Protein AF-A0A2X2ME96-F1 (afdb_monomer_lite)

Structure (mmCIF, N/CA/C/O backbone):
data_AF-A0A2X2ME96-F1
#
_entry.id   AF-A0A2X2ME96-F1
#
loop_
_atom_site.group_PDB
_atom_site.id
_atom_site.type_symbol
_atom_site.label_atom_id
_atom_site.label_alt_id
_atom_site.label_comp_id
_atom_site.label_asym_id
_atom_site.label_entity_id
_atom_site.label_seq_id
_atom_site.pdbx_PDB_ins_code
_atom_site.Cartn_x
_atom_site.Cartn_y
_atom_site.Cartn_z
_atom_site.occupancy
_atom_site.B_iso_or_equiv
_atom_site.auth_seq_id
_atom_site.auth_comp_id
_atom_site.auth_asym_id
_atom_site.auth_atom_id
_atom_site.pdbx_PDB_model_num
ATOM 1 N N . MET A 1 1 ? -18.334 9.898 -12.467 1.00 49.19 1 MET A N 1
ATOM 2 C CA . MET A 1 1 ? -18.620 8.523 -12.934 1.00 49.19 1 MET A CA 1
ATOM 3 C C . MET A 1 1 ? -17.323 7.996 -13.529 1.00 49.19 1 MET A C 1
ATOM 5 O O . MET A 1 1 ? -16.839 8.601 -14.472 1.00 49.19 1 MET A O 1
ATOM 9 N N . GLY A 1 2 ? -16.677 7.019 -12.884 1.00 69.44 2 GLY A N 1
ATOM 10 C CA . GLY A 1 2 ? -15.334 6.560 -13.272 1.00 69.44 2 GLY A CA 1
ATOM 11 C C . GLY A 1 2 ? -15.335 5.829 -14.613 1.00 69.44 2 GLY A C 1
ATOM 12 O O . GLY A 1 2 ? -16.357 5.257 -15.006 1.00 69.44 2 GLY A O 1
ATOM 13 N N . CYS A 1 3 ? -14.210 5.845 -15.321 1.00 80.75 3 CYS A N 1
ATOM 14 C CA . CYS A 1 3 ? -14.114 5.156 -16.597 1.00 80.75 3 CYS A CA 1
ATOM 15 C C . CYS A 1 3 ? -14.043 3.625 -16.384 1.00 80.75 3 CYS A C 1
ATOM 17 O O . CYS A 1 3 ? -13.510 3.142 -15.378 1.00 80.75 3 CYS A O 1
ATOM 19 N N . PRO A 1 4 ? -14.611 2.825 -17.302 1.00 74.62 4 PRO A N 1
ATOM 20 C CA . PRO A 1 4 ? -14.740 1.380 -17.113 1.00 74.62 4 PRO A CA 1
ATOM 21 C C . PRO A 1 4 ? -13.386 0.672 -16.980 1.00 74.62 4 PRO A C 1
ATOM 23 O O . PRO A 1 4 ? -13.273 -0.280 -16.213 1.00 74.62 4 PRO A O 1
ATOM 26 N N . TYR A 1 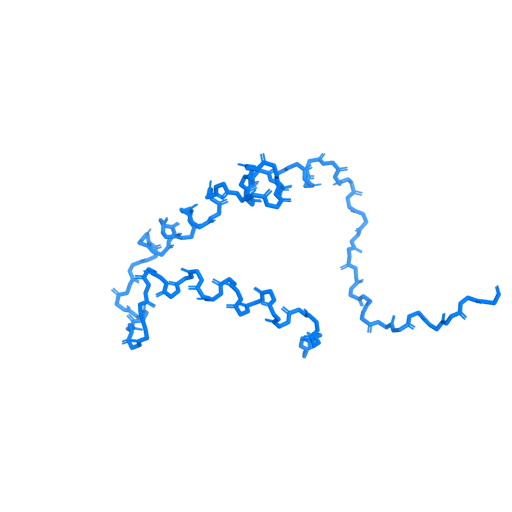5 ? -12.350 1.176 -17.649 1.00 74.25 5 TYR A N 1
ATOM 27 C CA . TYR A 1 5 ? -11.006 0.597 -17.646 1.00 74.25 5 TYR A CA 1
ATOM 28 C C . TYR A 1 5 ? -10.220 0.853 -16.351 1.00 74.25 5 TYR A C 1
ATOM 30 O O . TYR A 1 5 ? -9.323 0.083 -16.018 1.00 74.25 5 TYR A O 1
ATOM 38 N N . GLN A 1 6 ? -10.571 1.874 -15.563 1.00 78.25 6 GLN A N 1
ATOM 39 C CA . GLN A 1 6 ? -9.938 2.109 -14.258 1.00 78.25 6 GLN A CA 1
ATOM 40 C C . GLN A 1 6 ? -10.422 1.138 -13.173 1.00 78.25 6 GLN A C 1
ATOM 42 O O . GLN A 1 6 ? -9.728 0.953 -12.172 1.00 78.25 6 GLN A O 1
ATOM 47 N N . ARG A 1 7 ? -11.582 0.488 -13.359 1.00 83.06 7 ARG A N 1
ATOM 48 C CA . ARG A 1 7 ? -12.180 -0.388 -12.338 1.00 83.06 7 ARG A CA 1
ATOM 49 C C . ARG A 1 7 ? -11.278 -1.554 -11.953 1.00 83.06 7 ARG A C 1
ATOM 51 O O . ARG A 1 7 ? -11.094 -1.776 -10.764 1.00 83.06 7 ARG A O 1
ATOM 58 N N . GLY A 1 8 ? -10.647 -2.217 -12.922 1.00 84.31 8 GLY A N 1
ATOM 59 C CA . GLY A 1 8 ? -9.756 -3.346 -12.630 1.00 84.31 8 GLY A CA 1
ATOM 60 C C . GLY A 1 8 ? -8.566 -2.954 -11.743 1.00 84.31 8 GLY A C 1
ATOM 61 O O . GLY A 1 8 ? -8.176 -3.699 -10.847 1.00 84.31 8 GLY A O 1
ATOM 62 N N . SER A 1 9 ? -8.027 -1.743 -11.923 1.00 83.50 9 SER A N 1
ATOM 63 C CA . SER A 1 9 ? -6.952 -1.227 -11.066 1.00 83.50 9 SER A CA 1
ATOM 64 C C . SER A 1 9 ? -7.449 -0.936 -9.645 1.00 83.50 9 SER A C 1
ATOM 66 O O . SER A 1 9 ? -6.809 -1.327 -8.667 1.00 83.50 9 SER A O 1
ATOM 68 N N . ILE A 1 10 ? -8.632 -0.324 -9.522 1.00 86.50 10 ILE A N 1
ATOM 69 C CA . ILE A 1 10 ? -9.278 -0.057 -8.228 1.00 86.50 10 ILE A CA 1
ATOM 70 C C . ILE A 1 10 ? -9.559 -1.369 -7.483 1.00 86.50 10 ILE A C 1
ATOM 72 O O . ILE A 1 10 ? -9.289 -1.477 -6.288 1.00 86.50 10 ILE A O 1
ATOM 76 N N . GLU A 1 11 ? -10.062 -2.383 -8.181 1.00 90.06 11 GLU A N 1
ATOM 77 C CA . GLU A 1 11 ? -10.338 -3.707 -7.618 1.00 90.06 11 GLU A CA 1
ATOM 78 C C . GLU A 1 11 ? -9.063 -4.394 -7.124 1.00 90.06 11 GLU A C 1
ATOM 80 O O . GLU A 1 11 ? -9.057 -4.946 -6.023 1.00 90.06 11 GLU A O 1
ATOM 85 N N . ASN A 1 12 ? -7.961 -4.291 -7.871 1.00 88.69 12 ASN A N 1
ATOM 86 C CA . ASN A 1 12 ? -6.663 -4.818 -7.452 1.00 88.69 12 ASN A CA 1
ATOM 87 C C . ASN A 1 12 ? -6.146 -4.134 -6.174 1.00 88.69 12 ASN A C 1
ATOM 89 O O . ASN A 1 12 ? -5.728 -4.807 -5.232 1.00 88.69 12 ASN A O 1
ATOM 93 N N . VAL A 1 13 ? -6.215 -2.800 -6.100 1.00 88.38 13 VAL A N 1
ATOM 94 C CA . VAL A 1 13 ? -5.794 -2.042 -4.906 1.00 88.38 13 VAL A CA 1
ATOM 95 C C . VAL A 1 13 ? -6.670 -2.380 -3.700 1.00 88.38 13 VAL A C 1
ATOM 97 O O . VAL A 1 13 ? -6.150 -2.645 -2.615 1.00 88.38 13 VAL A O 1
ATOM 100 N N . ASN A 1 14 ? -7.988 -2.466 -3.887 1.00 89.75 14 ASN A N 1
ATOM 101 C CA . ASN A 1 14 ? -8.904 -2.898 -2.833 1.00 89.75 14 ASN A CA 1
ATOM 102 C C . ASN A 1 14 ? -8.600 -4.330 -2.372 1.00 89.75 14 ASN A C 1
ATOM 104 O O . ASN A 1 14 ? -8.658 -4.614 -1.177 1.00 89.75 14 ASN A O 1
ATOM 108 N N . GLY A 1 15 ? -8.228 -5.222 -3.292 1.00 93.31 15 GLY A N 1
ATOM 109 C CA . GLY A 1 15 ? -7.778 -6.576 -2.973 1.00 93.31 15 GLY A CA 1
ATOM 110 C C . GLY A 1 15 ? -6.556 -6.596 -2.053 1.00 93.31 15 GLY A C 1
ATOM 111 O O . GLY A 1 15 ? -6.526 -7.377 -1.104 1.00 93.31 15 GLY A O 1
ATOM 112 N N . LEU A 1 16 ? -5.587 -5.701 -2.271 1.00 93.50 16 LEU A N 1
ATOM 113 C CA . LEU A 1 16 ? -4.415 -5.560 -1.398 1.00 93.50 16 LEU A CA 1
ATOM 114 C C . LEU A 1 16 ? -4.806 -5.085 0.003 1.00 93.50 16 LEU A C 1
ATOM 116 O O . LEU A 1 16 ? -4.356 -5.663 0.987 1.00 93.50 16 LEU A O 1
ATOM 120 N N . LEU A 1 17 ? -5.697 -4.096 0.113 1.00 93.50 17 LEU A N 1
ATOM 121 C CA . LEU A 1 17 ? -6.176 -3.626 1.416 1.00 93.50 17 LEU A CA 1
ATOM 122 C C . LEU A 1 17 ? -6.938 -4.725 2.176 1.00 93.50 17 LEU A C 1
ATOM 124 O O . LEU A 1 17 ? -6.815 -4.842 3.394 1.00 93.50 17 LEU A O 1
ATOM 128 N N . ARG A 1 18 ? -7.674 -5.585 1.462 1.00 94.81 18 ARG A N 1
ATOM 129 C CA . ARG A 1 18 ? -8.394 -6.725 2.052 1.00 94.81 18 ARG A CA 1
ATOM 130 C C . ARG A 1 18 ? -7.488 -7.834 2.591 1.00 94.81 18 ARG A C 1
ATOM 132 O O . ARG A 1 18 ? -7.982 -8.656 3.357 1.00 94.81 18 ARG A O 1
ATOM 139 N N . GLN A 1 19 ? -6.195 -7.844 2.256 1.00 94.31 19 GLN A N 1
ATOM 140 C CA . GLN A 1 19 ? -5.210 -8.718 2.912 1.00 94.31 19 GLN A CA 1
ATOM 141 C C . GLN A 1 19 ? -4.919 -8.264 4.353 1.00 94.31 19 GLN A C 1
ATOM 143 O O . GLN A 1 19 ? -4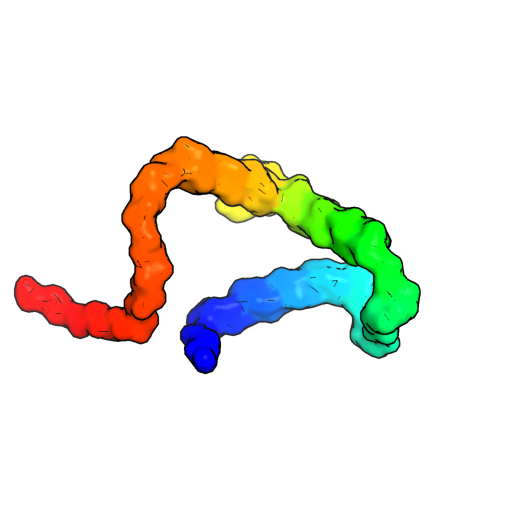.601 -9.098 5.193 1.00 94.31 19 GLN A O 1
ATOM 148 N N . TYR A 1 20 ? -5.069 -6.965 4.642 1.00 94.50 20 TYR A N 1
ATOM 149 C CA . TYR A 1 20 ? -4.878 -6.376 5.973 1.00 94.50 20 TYR A CA 1
ATOM 150 C C . TYR A 1 20 ? -6.185 -6.288 6.767 1.00 94.50 20 TYR A C 1
ATOM 152 O O . TYR A 1 20 ? -6.203 -6.558 7.965 1.00 94.50 20 TYR A O 1
ATOM 160 N N . TYR A 1 21 ? -7.287 -5.943 6.094 1.00 95.00 21 TYR A N 1
ATOM 161 C CA . TYR A 1 21 ? -8.607 -5.770 6.705 1.00 95.00 21 TYR A CA 1
ATOM 162 C C . TYR A 1 21 ? -9.647 -6.633 5.978 1.00 95.00 21 TYR A C 1
ATOM 164 O O . TYR A 1 21 ? -10.244 -6.184 4.986 1.00 95.00 21 TYR A O 1
ATOM 172 N N . PRO A 1 22 ? -9.852 -7.886 6.428 1.00 93.62 22 PRO A N 1
ATOM 173 C CA . PRO A 1 22 ? -10.791 -8.819 5.818 1.00 93.62 22 PRO A CA 1
ATOM 174 C C . PRO A 1 22 ? -12.212 -8.259 5.657 1.00 93.62 22 PRO A C 1
ATOM 176 O O . PRO A 1 22 ? -12.592 -7.201 6.164 1.00 93.62 22 PRO A O 1
ATOM 179 N N . LYS A 1 23 ? -13.053 -8.967 4.901 1.00 91.44 23 LYS A N 1
ATOM 180 C CA . LYS A 1 23 ? -14.466 -8.580 4.793 1.00 91.44 23 LYS A CA 1
ATOM 181 C C . LYS A 1 23 ? -15.125 -8.630 6.177 1.00 91.44 23 LYS A C 1
ATOM 183 O O . LYS A 1 23 ? -14.892 -9.565 6.932 1.00 91.44 23 LYS A O 1
ATOM 188 N N . GLY A 1 24 ? -15.948 -7.629 6.482 1.00 90.00 24 GLY A N 1
ATOM 189 C CA . GLY A 1 24 ? -16.602 -7.492 7.787 1.00 90.00 24 GLY A CA 1
ATOM 190 C C . GLY A 1 24 ? -15.794 -6.718 8.831 1.00 90.00 24 GLY A C 1
ATOM 191 O O . GLY A 1 24 ? -16.324 -6.463 9.906 1.00 90.00 24 GLY A O 1
ATOM 192 N N . THR A 1 25 ? -14.557 -6.297 8.534 1.00 92.06 25 THR A N 1
ATOM 193 C CA . THR A 1 25 ? -13.846 -5.356 9.406 1.00 92.06 25 THR A CA 1
ATOM 194 C C . THR A 1 25 ? -14.593 -4.025 9.459 1.00 92.06 25 THR A C 1
ATOM 196 O O . THR A 1 25 ? -14.824 -3.395 8.423 1.00 92.06 25 THR A O 1
ATOM 199 N N . ASP A 1 26 ? -14.948 -3.603 10.670 1.00 93.50 26 ASP A N 1
ATOM 200 C CA . ASP A 1 26 ? -15.487 -2.276 10.932 1.00 93.50 26 ASP A CA 1
ATOM 201 C C . ASP A 1 26 ? -14.345 -1.254 10.968 1.00 93.50 26 ASP A C 1
ATOM 203 O O . ASP A 1 26 ? -13.541 -1.220 11.903 1.00 93.50 26 ASP A O 1
ATOM 207 N N . PHE A 1 27 ? -14.271 -0.428 9.924 1.00 90.19 27 PHE A N 1
ATOM 208 C CA . PHE A 1 27 ? -13.245 0.601 9.786 1.00 90.19 27 PHE A CA 1
ATOM 209 C C . PHE A 1 27 ? -13.380 1.723 10.820 1.00 90.19 27 PHE A C 1
ATOM 211 O O . PHE A 1 27 ? -12.393 2.413 11.063 1.00 90.19 27 PHE A O 1
ATOM 218 N N . ALA A 1 28 ? -14.537 1.882 11.473 1.00 92.81 28 ALA A N 1
ATOM 219 C CA . ALA A 1 28 ? -14.700 2.860 12.549 1.00 92.81 28 ALA A CA 1
ATOM 220 C C . ALA A 1 28 ? -13.824 2.539 13.773 1.00 92.81 28 ALA A C 1
ATOM 222 O O . ALA A 1 28 ? -13.433 3.443 14.507 1.00 92.81 28 ALA A O 1
ATOM 223 N N . ASN A 1 29 ? -13.471 1.263 13.965 1.00 92.62 29 ASN A N 1
ATOM 224 C CA . ASN A 1 29 ? -12.626 0.806 15.072 1.00 92.62 29 ASN A CA 1
ATOM 225 C C . ASN A 1 29 ? -11.132 0.760 14.713 1.00 92.62 29 ASN A C 1
ATOM 227 O O . ASN A 1 29 ? -10.306 0.374 15.542 1.00 92.62 29 ASN A O 1
ATOM 231 N N . ILE A 1 30 ? -10.765 1.124 13.482 1.00 93.94 30 ILE A N 1
ATOM 232 C CA . ILE A 1 30 ? -9.374 1.141 13.032 1.00 93.94 30 ILE A CA 1
ATOM 233 C C . ILE A 1 30 ? -8.804 2.533 13.273 1.00 93.94 30 ILE A C 1
ATOM 235 O O . ILE A 1 30 ? -9.366 3.543 12.857 1.00 93.94 30 ILE A O 1
ATOM 239 N N . THR A 1 31 ? -7.646 2.592 13.925 1.00 96.06 31 THR A N 1
ATOM 240 C CA . THR A 1 31 ? -6.941 3.861 14.101 1.00 96.06 31 THR A CA 1
ATOM 241 C C . THR A 1 31 ? -6.324 4.312 12.782 1.00 96.06 31 THR A C 1
ATOM 243 O O . THR A 1 31 ? -5.789 3.496 12.027 1.00 96.06 31 THR A O 1
ATOM 246 N N . GLN A 1 32 ? -6.314 5.625 12.539 1.00 95.38 32 GLN A N 1
ATOM 247 C CA . GLN A 1 32 ? -5.668 6.194 11.354 1.00 95.38 32 GLN A CA 1
ATOM 248 C C . GLN A 1 32 ? -4.215 5.714 11.216 1.00 95.38 32 GLN A C 1
ATOM 250 O O . GLN A 1 32 ? -3.798 5.319 10.137 1.00 95.38 32 GLN A O 1
ATOM 255 N N . LYS A 1 33 ? -3.484 5.616 12.335 1.00 96.62 33 LYS A N 1
ATOM 256 C CA . LYS A 1 33 ? -2.109 5.105 12.364 1.00 96.62 33 LYS A CA 1
ATOM 257 C C . LYS A 1 33 ? -1.986 3.679 11.811 1.00 96.62 33 LYS A C 1
ATOM 259 O O . LYS A 1 33 ? -1.090 3.416 11.017 1.00 96.62 33 LYS A O 1
ATOM 264 N N . SER A 1 34 ? -2.868 2.763 12.218 1.00 94.94 34 SER A N 1
ATOM 265 C CA . SER A 1 34 ? -2.847 1.383 11.711 1.00 94.94 34 SER A CA 1
ATOM 266 C C . SER A 1 34 ? -3.135 1.341 10.211 1.00 94.94 34 SER A C 1
ATOM 268 O O . SER A 1 34 ? -2.467 0.616 9.473 1.00 94.94 34 SER A O 1
ATOM 270 N N . LEU A 1 35 ? -4.093 2.154 9.761 1.00 95.31 35 LEU A N 1
ATOM 271 C CA . LEU A 1 35 ? -4.433 2.263 8.349 1.00 95.31 35 LEU A CA 1
ATOM 272 C C . LEU A 1 35 ? -3.257 2.816 7.530 1.00 95.31 35 LEU A C 1
ATOM 274 O O . LEU A 1 35 ? -2.920 2.254 6.488 1.00 95.31 35 LEU A O 1
ATOM 278 N N . ASP A 1 36 ? -2.592 3.859 8.024 1.00 95.88 36 ASP A N 1
ATOM 279 C CA . ASP A 1 36 ? -1.418 4.460 7.389 1.00 95.88 36 ASP A CA 1
ATOM 280 C C . ASP A 1 36 ? -0.255 3.467 7.302 1.00 95.88 36 ASP A C 1
ATOM 282 O O . ASP A 1 36 ? 0.437 3.404 6.286 1.00 95.88 36 ASP A O 1
ATOM 286 N N . GLU A 1 37 ? -0.049 2.646 8.335 1.00 96.50 37 GLU A N 1
ATOM 287 C CA . GLU A 1 37 ? 0.955 1.579 8.327 1.00 96.50 37 GLU A CA 1
ATOM 288 C C . GLU A 1 37 ? 0.654 0.524 7.255 1.00 96.50 37 GLU A C 1
ATOM 290 O O . GLU A 1 37 ? 1.559 0.141 6.508 1.00 96.50 37 GLU A O 1
ATOM 295 N N . ALA A 1 38 ? -0.603 0.089 7.124 1.00 95.69 38 ALA A N 1
ATOM 296 C CA . ALA A 1 38 ? -1.016 -0.847 6.079 1.00 95.69 38 ALA A CA 1
ATOM 297 C C . ALA A 1 38 ? -0.812 -0.250 4.676 1.00 95.69 38 ALA A C 1
ATOM 299 O O . ALA A 1 38 ? -0.220 -0.884 3.800 1.00 95.69 38 ALA A O 1
ATOM 300 N N . VAL A 1 39 ? -1.235 0.999 4.468 1.00 95.88 39 VAL A N 1
ATOM 301 C CA . VAL A 1 39 ? -1.059 1.716 3.195 1.00 95.88 39 VAL A CA 1
ATOM 302 C C . VAL A 1 39 ? 0.421 1.903 2.869 1.00 95.88 39 VAL A C 1
ATOM 304 O O . VAL A 1 39 ? 0.829 1.681 1.727 1.00 95.88 39 VAL A O 1
ATOM 307 N N . LYS A 1 40 ? 1.250 2.244 3.861 1.00 96.50 40 LYS A N 1
ATOM 308 C CA . LYS A 1 40 ? 2.700 2.358 3.691 1.00 96.50 40 LYS A CA 1
ATOM 309 C C . LYS A 1 40 ? 3.287 1.041 3.206 1.00 96.50 40 LYS A C 1
ATOM 311 O O . LYS A 1 40 ? 3.983 1.049 2.200 1.00 96.50 40 LYS A O 1
ATOM 316 N N . GLN A 1 41 ? 2.958 -0.079 3.850 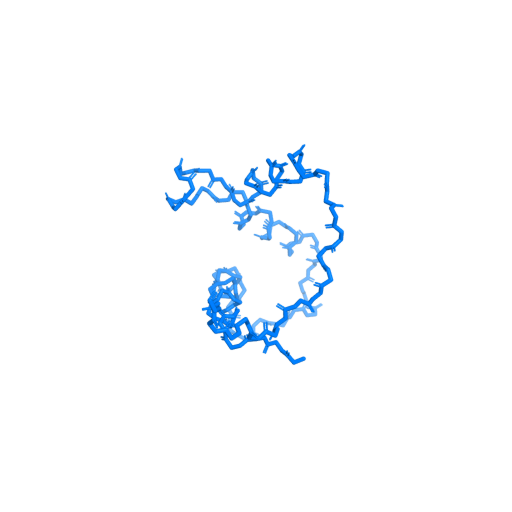1.00 96.50 41 GLN A N 1
ATOM 317 C CA . GLN A 1 41 ? 3.435 -1.399 3.424 1.00 96.50 41 GLN A CA 1
ATOM 318 C C . GLN A 1 41 ? 2.977 -1.762 2.004 1.00 96.50 41 GLN A C 1
ATOM 320 O O . GLN A 1 41 ? 3.761 -2.298 1.224 1.00 96.50 41 GLN A O 1
ATOM 325 N N . ILE A 1 42 ? 1.733 -1.444 1.635 1.00 95.88 42 ILE A N 1
ATOM 326 C CA . ILE A 1 42 ? 1.215 -1.671 0.276 1.00 95.88 42 ILE A CA 1
ATOM 327 C C . ILE A 1 42 ? 1.996 -0.852 -0.761 1.00 95.88 42 ILE A C 1
ATOM 329 O O . ILE A 1 42 ? 2.303 -1.359 -1.845 1.00 95.88 42 ILE A O 1
ATOM 333 N N . ASN A 1 43 ? 2.308 0.405 -0.445 1.00 95.06 43 ASN A N 1
ATOM 334 C CA . ASN A 1 43 ? 2.954 1.332 -1.371 1.00 95.06 43 ASN A CA 1
ATOM 335 C C . ASN A 1 43 ? 4.464 1.109 -1.490 1.00 95.06 43 ASN A C 1
ATOM 337 O O . ASN A 1 43 ? 5.001 1.306 -2.581 1.00 95.06 43 ASN A O 1
ATOM 341 N N . THR A 1 44 ? 5.126 0.663 -0.418 1.00 96.38 44 THR A N 1
ATOM 342 C CA . THR A 1 44 ? 6.560 0.327 -0.402 1.00 96.38 44 THR A CA 1
ATOM 343 C C . THR A 1 44 ? 6.849 -1.088 -0.895 1.00 96.38 44 THR A C 1
ATOM 345 O O . THR A 1 44 ? 8.006 -1.429 -1.130 1.00 96.38 44 THR A O 1
ATOM 348 N N . ARG A 1 45 ? 5.824 -1.931 -1.077 1.00 95.25 45 ARG A N 1
ATOM 349 C CA . ARG A 1 45 ? 5.993 -3.301 -1.568 1.00 95.25 45 ARG A CA 1
ATOM 350 C C . ARG A 1 45 ? 6.601 -3.310 -2.985 1.00 95.25 45 ARG A C 1
ATOM 352 O O . ARG A 1 45 ? 5.990 -2.746 -3.899 1.00 95.25 45 ARG A O 1
ATOM 359 N N . PRO A 1 46 ? 7.734 -4.009 -3.196 1.00 95.75 46 PRO A N 1
ATOM 360 C CA . PRO A 1 46 ? 8.312 -4.256 -4.516 1.00 95.75 46 PRO A CA 1
ATOM 361 C C . PRO A 1 46 ? 7.304 -4.882 -5.479 1.00 95.75 46 PRO A C 1
ATOM 363 O O . PRO A 1 46 ? 6.630 -5.861 -5.134 1.00 95.75 46 PRO A O 1
ATOM 366 N N . ARG A 1 47 ? 7.207 -4.354 -6.702 1.00 93.75 47 ARG A N 1
ATOM 367 C CA . ARG A 1 47 ? 6.335 -4.902 -7.748 1.00 93.75 47 ARG A CA 1
ATOM 368 C C . ARG A 1 47 ? 7.161 -5.365 -8.937 1.00 93.75 47 ARG A C 1
ATOM 370 O O . ARG A 1 47 ? 7.900 -4.588 -9.525 1.00 93.75 47 ARG A O 1
ATOM 377 N N . MET A 1 48 ? 6.970 -6.621 -9.335 1.00 91.88 48 MET A N 1
ATOM 378 C CA . MET A 1 48 ? 7.676 -7.217 -10.476 1.00 91.88 48 MET A CA 1
ATOM 379 C C . MET A 1 48 ? 7.478 -6.420 -11.776 1.00 91.88 48 MET A C 1
ATOM 381 O O . MET A 1 48 ? 8.412 -6.277 -12.547 1.00 91.88 48 MET A O 1
ATOM 385 N N . ILE A 1 49 ? 6.292 -5.836 -11.977 1.00 91.81 49 ILE A N 1
ATOM 386 C CA . ILE A 1 49 ? 5.978 -4.997 -13.148 1.00 91.81 49 ILE A CA 1
ATOM 387 C C . ILE A 1 49 ? 6.812 -3.708 -13.242 1.00 91.81 49 ILE A C 1
ATOM 389 O O . ILE A 1 49 ? 6.807 -3.066 -14.285 1.00 91.81 49 ILE A O 1
ATOM 393 N N . PHE A 1 50 ? 7.480 -3.308 -12.157 1.00 90.44 50 PHE A N 1
ATOM 394 C CA . PHE A 1 50 ? 8.328 -2.118 -12.080 1.00 90.44 50 PHE A CA 1
ATOM 395 C C . PHE A 1 50 ? 9.796 -2.493 -11.846 1.00 90.44 50 PHE A C 1
ATOM 397 O O . PHE A 1 50 ? 10.506 -1.767 -11.154 1.00 90.44 50 PHE A O 1
ATOM 404 N N . ASP A 1 51 ? 10.240 -3.655 -12.330 1.00 94.06 51 ASP A N 1
ATOM 405 C CA . ASP A 1 51 ? 11.587 -4.185 -12.068 1.00 94.06 51 ASP A CA 1
ATOM 406 C C . ASP A 1 51 ? 11.900 -4.255 -10.565 1.00 94.06 51 ASP A C 1
ATOM 408 O O . ASP A 1 51 ? 12.970 -3.870 -10.101 1.00 94.06 51 ASP A O 1
ATOM 412 N N . TYR A 1 52 ? 10.914 -4.711 -9.786 1.00 94.50 52 TYR A N 1
ATOM 413 C CA . TYR A 1 52 ? 10.952 -4.778 -8.321 1.00 94.50 52 TYR A CA 1
ATOM 414 C C . TYR A 1 52 ? 11.036 -3.426 -7.598 1.00 94.50 52 TYR A C 1
ATOM 416 O O . TYR A 1 52 ? 11.195 -3.399 -6.379 1.00 94.50 52 TYR A O 1
ATOM 424 N N . LYS A 1 53 ? 10.812 -2.305 -8.287 1.00 94.81 53 LYS A N 1
ATOM 425 C CA . LYS A 1 53 ? 10.557 -1.021 -7.625 1.00 94.81 53 LYS A CA 1
ATOM 426 C C . LYS A 1 53 ? 9.162 -0.999 -7.008 1.00 94.81 53 LYS A C 1
ATOM 428 O O . LYS A 1 53 ? 8.227 -1.680 -7.447 1.00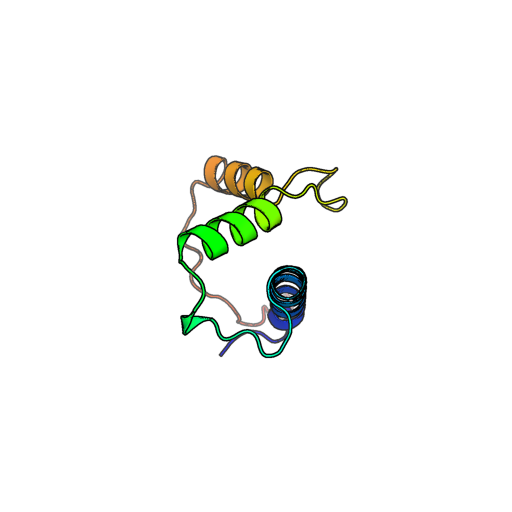 94.81 53 LYS A O 1
ATOM 433 N N . SER A 1 54 ? 9.015 -0.212 -5.959 1.00 96.12 54 SER A N 1
ATOM 434 C CA . SER A 1 54 ? 7.748 0.026 -5.285 1.00 96.12 54 SER A CA 1
ATOM 435 C C . SER A 1 54 ? 6.901 1.067 -6.021 1.00 96.12 54 SER A C 1
ATOM 437 O O . SER A 1 54 ? 7.383 1.849 -6.845 1.00 96.12 54 SER A O 1
ATOM 439 N N . SER A 1 55 ? 5.602 1.092 -5.723 1.00 93.38 55 SER A N 1
ATOM 440 C CA . SER A 1 55 ? 4.709 2.121 -6.274 1.00 93.38 55 SER A CA 1
ATOM 441 C C . SER A 1 55 ? 5.073 3.512 -5.770 1.00 93.38 55 SER A C 1
ATOM 443 O O . SER A 1 55 ? 4.963 4.476 -6.521 1.00 93.38 55 SER A O 1
ATOM 445 N N . GLU A 1 56 ? 5.540 3.607 -4.526 1.00 95.56 56 GLU A N 1
ATOM 446 C CA . GLU A 1 56 ? 6.027 4.856 -3.951 1.00 95.56 56 GLU A CA 1
ATOM 447 C C . GLU A 1 56 ? 7.232 5.408 -4.730 1.00 95.56 56 GLU A C 1
ATOM 449 O O . GLU A 1 56 ? 7.262 6.593 -5.059 1.00 95.56 56 GLU A O 1
ATOM 454 N N . GLU A 1 57 ? 8.210 4.565 -5.066 1.00 94.31 57 GLU A N 1
ATOM 455 C CA . GLU A 1 57 ? 9.385 4.97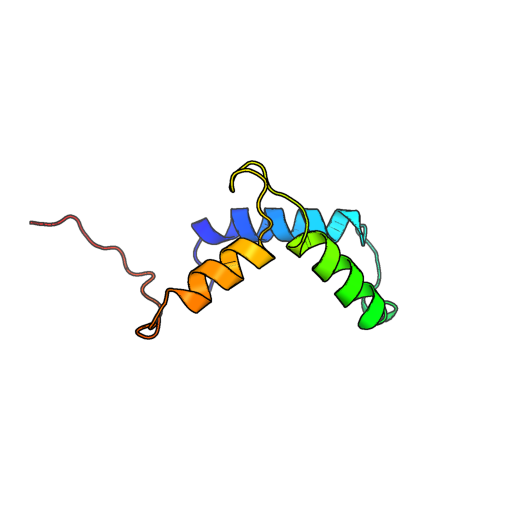7 -5.847 1.00 94.31 57 GLU A CA 1
ATOM 456 C C . GLU A 1 57 ? 9.007 5.427 -7.256 1.00 94.31 57 GLU A C 1
ATOM 458 O O . GLU A 1 57 ? 9.466 6.474 -7.713 1.00 94.31 57 GLU A O 1
ATOM 463 N N . MET A 1 58 ? 8.135 4.672 -7.929 1.00 94.06 58 MET A N 1
ATOM 464 C CA . MET A 1 58 ? 7.662 5.038 -9.264 1.00 94.06 58 MET A CA 1
ATOM 465 C C . MET A 1 58 ? 6.899 6.361 -9.252 1.00 94.06 58 MET A C 1
ATOM 467 O O . MET A 1 58 ? 7.117 7.191 -10.133 1.00 94.06 58 MET A O 1
ATOM 471 N N . LEU A 1 59 ? 6.060 6.595 -8.239 1.00 92.62 59 LEU A N 1
ATOM 472 C CA . LEU A 1 59 ? 5.355 7.863 -8.073 1.00 92.62 59 LEU A CA 1
ATOM 473 C C . LEU A 1 59 ? 6.333 9.021 -7.851 1.00 92.62 59 LEU A C 1
ATOM 475 O O . LEU A 1 59 ? 6.220 10.041 -8.526 1.00 92.62 59 LEU A O 1
ATOM 479 N N . LYS A 1 60 ? 7.316 8.861 -6.955 1.00 91.94 60 LYS A N 1
ATOM 480 C CA . LYS A 1 60 ? 8.352 9.878 -6.699 1.00 91.94 60 LYS A CA 1
ATOM 481 C C . LYS A 1 60 ? 9.115 10.230 -7.975 1.00 91.94 60 LYS A C 1
ATOM 483 O O . LYS A 1 60 ? 9.282 11.409 -8.271 1.00 91.94 60 LYS A O 1
ATOM 488 N N . TYR A 1 61 ? 9.518 9.224 -8.752 1.00 89.50 61 TYR A N 1
ATOM 489 C CA . TYR A 1 61 ? 10.182 9.430 -10.038 1.00 89.50 61 TYR A CA 1
ATOM 490 C C . TYR A 1 61 ? 9.297 10.218 -11.011 1.00 89.50 61 TYR A C 1
ATOM 492 O O . TYR A 1 61 ? 9.743 11.215 -11.580 1.00 89.50 61 TYR A O 1
ATOM 500 N N . HIS A 1 62 ? 8.030 9.828 -11.156 1.00 86.62 62 HIS A N 1
ATOM 501 C CA . HIS A 1 62 ? 7.103 10.483 -12.080 1.00 86.62 62 HIS A CA 1
ATOM 502 C C . HIS A 1 62 ? 6.834 11.942 -11.687 1.00 86.62 62 HIS A C 1
ATOM 504 O O . HIS A 1 62 ? 6.952 12.832 -12.519 1.00 86.62 62 HIS A O 1
ATOM 510 N N . VAL A 1 63 ? 6.584 12.212 -10.402 1.00 88.00 63 VAL A N 1
ATOM 511 C CA . VAL A 1 63 ? 6.368 13.578 -9.892 1.00 88.00 63 VAL A CA 1
ATOM 512 C C . VAL A 1 63 ? 7.629 14.434 -10.026 1.00 88.00 63 VAL A C 1
ATOM 514 O O . VAL A 1 63 ? 7.533 15.613 -10.339 1.00 88.00 63 VAL A O 1
ATOM 517 N N . SER A 1 64 ? 8.820 13.857 -9.833 1.00 80.06 64 SER A N 1
ATOM 518 C CA . SER A 1 64 ? 10.085 14.593 -9.985 1.00 80.06 64 SER A CA 1
ATOM 519 C C . SER A 1 64 ? 10.442 14.923 -11.437 1.00 80.06 64 SER A C 1
ATOM 521 O O . SER A 1 64 ? 11.187 15.867 -11.685 1.00 80.06 64 SER A O 1
ATOM 523 N N . THR A 1 65 ? 9.932 14.144 -12.394 1.00 72.81 65 THR A N 1
ATOM 524 C CA . THR A 1 65 ? 10.204 14.310 -13.831 1.00 72.81 65 THR A CA 1
ATOM 525 C C . THR A 1 65 ? 9.108 15.086 -14.555 1.00 72.81 65 THR A C 1
ATOM 527 O O . THR A 1 65 ? 9.329 15.572 -15.663 1.00 72.81 65 THR A O 1
ATOM 530 N N . GLN A 1 66 ? 7.945 15.257 -13.927 1.00 61.53 66 GLN A N 1
ATOM 531 C CA . GLN A 1 66 ? 6.843 16.035 -14.465 1.00 61.53 66 GLN A CA 1
ATOM 532 C C . GLN A 1 66 ? 6.889 17.503 -14.006 1.00 61.53 66 GLN A C 1
ATOM 534 O O . GLN A 1 66 ? 6.433 17.847 -12.919 1.00 61.53 66 GLN A O 1
ATOM 539 N N . ASN A 1 67 ? 7.302 18.404 -14.905 1.00 58.97 67 ASN A N 1
ATOM 540 C CA . ASN A 1 67 ? 6.689 19.737 -14.978 1.00 58.97 67 ASN A CA 1
ATOM 541 C C . ASN A 1 67 ? 5.275 19.547 -15.554 1.00 58.97 67 ASN A C 1
ATOM 543 O O . ASN A 1 67 ? 5.078 19.671 -16.760 1.00 58.97 67 ASN A O 1
ATOM 547 N N . CYS A 1 68 ? 4.313 19.117 -14.735 1.00 54.66 68 CYS A N 1
ATOM 548 C CA . CYS A 1 68 ? 2.964 18.814 -15.215 1.00 54.66 68 CYS A CA 1
ATOM 549 C C . CYS A 1 68 ? 2.269 20.068 -15.756 1.00 54.66 68 CYS A C 1
ATOM 551 O O . CYS A 1 68 ? 1.928 20.966 -14.985 1.00 54.66 68 CYS A O 1
ATOM 553 N N . GLU A 1 69 ? 1.935 20.068 -17.049 1.00 51.66 69 GLU A N 1
ATOM 554 C CA . GLU A 1 69 ? 0.655 20.649 -17.444 1.00 51.66 69 GLU A CA 1
ATOM 555 C C . GLU A 1 69 ? -0.469 19.880 -16.733 1.00 51.66 69 GLU A C 1
ATOM 557 O O . GLU A 1 69 ? -0.386 18.655 -16.570 1.00 51.66 69 GLU A O 1
ATOM 562 N N . PRO A 1 70 ? -1.498 20.586 -16.239 1.00 52.31 70 PRO A N 1
ATOM 563 C CA . PRO A 1 70 ? -2.537 19.972 -15.440 1.00 52.31 70 PRO A CA 1
ATOM 564 C C . PRO A 1 70 ? -3.297 18.971 -16.305 1.00 52.31 70 PRO A C 1
ATOM 566 O O . PRO A 1 70 ? -3.854 19.325 -17.342 1.00 52.31 70 PRO A O 1
ATOM 569 N N . ILE A 1 71 ? -3.343 17.720 -15.847 1.00 51.47 71 ILE A N 1
ATOM 570 C CA . ILE A 1 71 ? -4.195 16.675 -16.416 1.00 51.47 71 ILE A CA 1
ATOM 571 C C . ILE A 1 71 ? -5.650 17.082 -16.161 1.00 51.47 71 ILE A C 1
ATOM 573 O O . ILE A 1 71 ? -6.261 16.715 -15.155 1.00 51.47 71 ILE A O 1
ATOM 577 N N . LEU A 1 72 ? -6.198 17.910 -17.048 1.00 45.31 72 LEU A N 1
ATOM 578 C CA . LEU A 1 72 ? -7.631 18.086 -17.153 1.00 45.31 72 LEU A CA 1
ATOM 579 C C . LEU A 1 72 ? -8.179 16.812 -17.799 1.00 45.31 72 LEU A C 1
ATOM 581 O O . LEU A 1 72 ? -7.690 16.341 -18.819 1.00 45.31 72 LEU A O 1
ATOM 585 N N . ASN A 1 73 ? -9.149 16.218 -17.114 1.00 58.81 73 ASN A N 1
ATOM 586 C CA . ASN A 1 73 ? -9.835 14.990 -17.485 1.00 58.81 73 ASN A CA 1
ATOM 587 C C . ASN A 1 73 ? -10.263 14.944 -18.964 1.00 58.81 73 ASN A C 1
ATOM 589 O O . ASN A 1 73 ? -11.339 15.444 -19.274 1.00 58.81 73 ASN A O 1
ATOM 593 N N . ASP A 1 74 ? -9.552 14.208 -19.817 1.00 46.53 74 ASP A N 1
ATOM 594 C CA . ASP A 1 74 ? -10.094 13.804 -21.117 1.00 46.53 74 ASP A CA 1
ATOM 595 C C . ASP A 1 74 ? -10.315 12.290 -21.157 1.00 46.53 74 ASP A C 1
ATOM 597 O O . ASP A 1 74 ? -9.485 11.482 -21.559 1.00 46.53 74 ASP A O 1
ATOM 601 N N . CYS A 1 75 ? -11.511 11.902 -20.707 1.00 51.59 75 CYS A N 1
ATOM 602 C CA . CYS A 1 75 ? -12.130 10.609 -21.009 1.00 51.59 75 CYS A CA 1
ATOM 603 C C . CYS A 1 75 ? -12.879 10.636 -22.358 1.00 51.59 75 CYS A C 1
ATOM 605 O O . CYS A 1 75 ? -13.813 9.853 -22.553 1.00 51.59 75 CYS A O 1
ATOM 607 N N . VAL A 1 76 ? -12.536 11.536 -23.285 1.00 50.78 76 VAL A N 1
ATOM 608 C CA . VAL A 1 76 ? -13.208 11.618 -24.586 1.00 50.78 76 VAL A CA 1
ATOM 609 C C . VAL A 1 76 ? -12.398 10.852 -25.624 1.00 50.78 76 VAL A C 1
ATOM 611 O O . VAL A 1 76 ? -11.215 11.093 -25.832 1.00 50.78 76 VAL A O 1
ATOM 614 N N . ARG A 1 77 ? -13.080 9.885 -26.244 1.00 51.59 77 ARG A N 1
ATOM 615 C CA . ARG A 1 77 ? -12.663 9.129 -27.425 1.00 51.59 77 ARG A CA 1
ATOM 616 C C . ARG A 1 77 ? -11.906 10.037 -28.398 1.00 51.59 77 ARG A C 1
ATOM 618 O O . ARG A 1 77 ? -12.521 10.906 -29.009 1.00 51.59 77 ARG A O 1
ATOM 625 N N . HIS A 1 78 ? -10.613 9.796 -28.584 1.00 46.19 78 HIS A N 1
ATOM 626 C CA . HIS A 1 78 ? -9.979 10.212 -29.825 1.00 46.19 78 HIS A CA 1
ATOM 627 C C . HIS A 1 78 ? -10.526 9.285 -30.915 1.00 46.19 78 HIS A C 1
ATOM 629 O O . HIS A 1 78 ? -10.196 8.099 -30.962 1.00 46.19 78 HIS A O 1
ATOM 635 N N . GLU A 1 79 ? -11.458 9.807 -31.714 1.00 46.62 79 GLU A N 1
ATOM 636 C CA . GLU A 1 79 ? -11.827 9.217 -33.002 1.00 46.62 79 GLU A CA 1
ATOM 637 C C . GLU A 1 79 ? -10.558 9.050 -33.859 1.00 46.62 79 GLU A C 1
ATOM 639 O O . GLU A 1 79 ? -9.619 9.844 -33.710 1.00 46.62 79 GLU A O 1
ATOM 644 N N . PRO A 1 80 ? -10.479 8.004 -34.703 1.00 50.91 80 PRO A N 1
ATOM 645 C CA . PRO A 1 80 ? -9.266 7.705 -35.445 1.00 50.91 80 PRO A CA 1
ATOM 646 C C . PRO A 1 80 ? -8.861 8.879 -36.338 1.00 50.91 80 PRO A C 1
ATOM 648 O O . PRO A 1 80 ? -9.678 9.497 -37.017 1.00 50.91 80 PRO A O 1
ATOM 651 N N . VAL A 1 81 ? -7.562 9.152 -36.274 1.00 53.16 81 VAL A N 1
ATOM 652 C CA . VAL A 1 81 ? -6.831 10.186 -37.000 1.00 53.16 81 VAL A CA 1
ATOM 653 C C . VAL A 1 81 ? -7.101 10.067 -38.502 1.00 53.16 81 VAL A C 1
ATOM 655 O O . VAL A 1 81 ? -7.093 8.958 -39.037 1.00 53.16 81 VAL A O 1
ATOM 658 N N . ASN A 1 82 ? -7.333 11.212 -39.148 1.00 46.12 82 ASN A N 1
ATOM 659 C CA . ASN A 1 82 ? -7.394 11.330 -40.606 1.00 46.12 82 ASN A CA 1
ATOM 660 C C . ASN A 1 82 ? -5.987 11.224 -41.205 1.00 46.12 82 ASN A C 1
ATOM 662 O O . ASN A 1 82 ? -5.090 11.915 -40.666 1.00 46.12 82 ASN A O 1
#

Foldseek 3Di:
DDDPVCVVVVVVVVVQVCVVPPPPRDCVPDDPVNVVVSVVCQQCAQDVVVVRGGNVVVVVVVVVPDPDDDPDDDPDDPDDDD

Secondary structure (DSSP, 8-state):
---GGGHHHHHHHHHHHHHHS-TT--GGGS-HHHHHHHHHHHHHSB-GGGTT-BHHHHHHHHHHH--PPP--------PPP-

pLDDT: mean 82.29, std 17.38, range [45.31, 96.62]

InterPro domains:
  IPR001598 Transposase, IS30, conserved site [PS01043] (7-23)
  IPR012337 Ribonuclease H-like superfamily [SSF53098] (2-59)
  IPR051917 Transposase/Integrase Enzymes [PTHR10948] (4-63)

Sequence (82 aa):
MGCPYQRGSIENVNGLLRQYYPKGTDFANITQKSLDEAVKQINTRPRMIFDYKSSEEMLKYHVSTQNCEPILNDCVRHEPVN

Organism: Staphylococcus aureus (NCBI:txid1280)

Radius of gyration: 16.96 Å; chains: 1; bounding box: 30×30×56 Å

=== Feature glossary ===
The record interleaves many kinds of information about one protein. Here is each kind framed as the question it answers.

Q: What does the local fold look like, residue by residue?
A: A 3Di character summarizes, for each residue, the relative orientation of the Cα frame of its nearest spatial neighbor. Because it encodes fold topology rather than chemistry, 3Di alignments detect remote structural similarity that sequence alignment misses.

Q: Which residues are in helices, strands, or loops?
A: Secondary structure is the local, repeating backbone conformation. DSSP classifies it into eight states by reading the hydrogen-bond network: three helix types (H, G, I), two β types (E, B), two non-regular types (T, S), and unstructured coil (-).

Q: How big and how compact is the whole molecule?
A: Three whole-structure scalars: the radius of gyration (RMS distance of Cα from centroid, in Å), the count of Cα–Cα contacts (pairs closer than 8 Å and separated by more than four residues in sequence — i.e. tertiary, not local, contacts), and the bounding-box dimensions. Together they distinguish compact globular folds from extended fibres or disordered chains.

Q: How confident is the AlphaFold model at each residue?
A: For AlphaFold models, the B-factor field carries pLDDT — the model's own estimate of local accuracy on a 0–100 scale. Regions with pLDDT<50 should be treated as essentially unmodeled; they often correspond to intrinsically disordered segments.

Q: What family and function is it annotated with?
A: Functional annotations link the protein to curated databases. InterPro entries identify conserved domains and families by matching the sequence against member-database signatures (Pfam, PROSITE, CDD, …). Gene Ontology (GO) terms describe molecular function, biological process, and cellular component in a controlled vocabulary. CATH places the structure in a hierarchical fold classification (Class/Architecture/Topology/Homologous-superfamily). The organism is the source species.

Q: What known structures does this most resemble?
A: Nearest PDB neighbors are the top structural matches found by Foldseek when searching this structure against the entire Protein Data Bank. Each hit reports a TM-score (0 to 1; >0.5 almost always implies the same fold) and an E-value. These are *structural* homologs — they may share no detectable sequence similarity.

Q: Which residues are buried vs exposed?
A: Solvent-accessible surface area (SASA) is the area in Å² traced out by the centre of a 1.4 Å probe sphere (a water molecule) rolled over the protein's van der Waals surface (Shrake–Rupley / Lee–Richards construction). Buried residues have near-zero SASA; fully exposed residues can exceed 200 Å². The total SASA scales roughly with the number of surface residues.

Q: What are the backbone torsion angles?
A: φ (phi) and ψ (psi) are the two rotatable backbone dihedrals per residue: φ is the C(i-1)–N–Cα–C torsion, ψ is the N–Cα–C–N(i+1) torsion, both in degrees on (−180°, 180°]. α-helical residues cluster near (−60°, −45°); β-strand residues near (−120°, +130°). A Ramachandran plot is simply a scatter of (φ, ψ) for every residue.

Q: Are the domains correctly placed relative to each other?
A: Predicted aligned error is AlphaFold's pairwise confidence. Unlike pLDDT (per-residue), PAE is per-residue-pair and captures whether two parts of the structure are correctly placed relative to each other. Units are ångströms of expected positional error.

Q: What if only a Cα trace is available?
A: P-SEA three-state annotation labels each residue as helix, strand, or coil based purely on the geometry of the Cα trace. It serves as a fallback when the full backbone (and thus DSSP) is unavailable.

Q: What is the amino-acid chain?
A: This is the polypeptide sequence — one letter per residue, N-terminus first. Length ranges from a few dozen residues for small domains to over a thousand for large multi-domain proteins.

Q: What do the rendered images show?
A: The six renders are orthographic views along the three Cartesian axes in both directions. Representation (cartoon, sticks, or surface) and color scheme (sequence-rainbow or by-chain) vary across proteins so the training set covers all the common visualization conventions.

Q: What do the diagnostic plots show?
A: Plot images: a contact map (which residues are close in 3D, as an N×N binary image), a Ramachandran scatter (backbone torsion angles, revealing secondary-structure composition at a glance), and — for AlphaFold structures — a PAE heatmap (pairwise prediction confidence).

Q: How mobile is each atom in the crystal?
A: B-factor (Debye–Waller factor)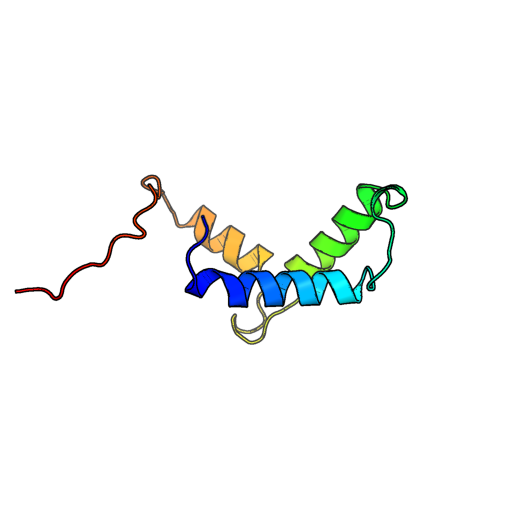 reflects atomic displacement in the crystal lattice. It is an experimental observable (units Å²), not a prediction; low values mean the atom is pinned down, high values mean it moves or is heterogeneous across the crystal.

Q: Where is each backbone atom in 3D?
A: The mmCIF table is the protein's shape written out atom by atom. For each backbone N, Cα, C, and carbonyl O, it records an (x, y, z) coordinate triple in Å plus the residue type, chain letter, and residue number.